Protein AF-A0A1M6SV63-F1 (afdb_monomer)

Structure (mmCIF, N/CA/C/O backbone):
data_AF-A0A1M6SV63-F1
#
_entry.id   AF-A0A1M6SV63-F1
#
loop_
_atom_site.group_PDB
_atom_site.id
_atom_site.type_symbol
_atom_site.label_atom_id
_atom_site.label_alt_id
_atom_site.label_comp_id
_atom_site.label_asym_id
_atom_site.label_entity_id
_atom_site.label_seq_id
_atom_site.pdbx_PDB_ins_code
_atom_site.Cartn_x
_atom_site.Cartn_y
_atom_site.Cartn_z
_atom_site.occupancy
_atom_site.B_iso_or_equiv
_atom_site.auth_seq_id
_atom_site.auth_comp_id
_atom_site.auth_asym_id
_atom_site.auth_atom_id
_atom_site.pdbx_PDB_model_num
ATOM 1 N N . MET A 1 1 ? -17.038 -19.013 -8.110 1.00 39.44 1 MET A N 1
ATOM 2 C CA . MET A 1 1 ? -16.071 -18.112 -8.779 1.00 39.44 1 MET A CA 1
ATOM 3 C C . MET A 1 1 ? -16.691 -16.718 -8.884 1.00 39.44 1 MET A C 1
ATOM 5 O O . MET A 1 1 ? -17.687 -16.623 -9.583 1.00 39.44 1 MET A O 1
ATOM 9 N N . PRO A 1 2 ? -16.204 -15.671 -8.185 1.00 37.09 2 PRO A N 1
ATOM 10 C CA . PRO A 1 2 ? -16.944 -14.402 -8.100 1.00 37.09 2 PRO A CA 1
ATOM 11 C C . PRO A 1 2 ? -16.385 -13.235 -8.942 1.00 37.09 2 PRO A C 1
ATOM 13 O O . PRO A 1 2 ? -16.919 -12.134 -8.873 1.00 37.09 2 PRO A O 1
ATOM 16 N N . TRP A 1 3 ? -15.341 -13.427 -9.753 1.00 41.19 3 TRP A N 1
ATOM 17 C CA . TRP A 1 3 ? -14.643 -12.309 -10.419 1.00 41.19 3 TRP A CA 1
ATOM 18 C C . TRP A 1 3 ? -15.313 -11.763 -11.696 1.00 41.19 3 TRP A C 1
ATOM 20 O O . TRP A 1 3 ? -14.824 -10.791 -12.261 1.00 41.19 3 TRP A O 1
ATOM 30 N N . ASN A 1 4 ? -16.444 -12.325 -12.135 1.00 34.56 4 ASN A N 1
ATOM 31 C CA . ASN A 1 4 ? -17.077 -11.961 -13.415 1.00 34.56 4 ASN A CA 1
ATOM 32 C C . ASN A 1 4 ? -18.075 -10.791 -13.348 1.00 34.56 4 ASN A C 1
ATOM 34 O O . ASN A 1 4 ? -18.630 -10.418 -14.378 1.00 34.56 4 ASN A O 1
ATOM 38 N N . HIS A 1 5 ? -18.323 -10.200 -12.175 1.00 37.22 5 HIS A N 1
ATOM 39 C CA . HIS A 1 5 ? -19.411 -9.221 -12.014 1.00 37.22 5 HIS A CA 1
ATOM 40 C C . HIS A 1 5 ? -18.981 -7.829 -11.541 1.00 37.22 5 HIS A C 1
ATOM 42 O O . HIS A 1 5 ? -19.841 -7.021 -11.199 1.00 37.22 5 HIS A O 1
ATOM 48 N N . CYS A 1 6 ? -17.683 -7.504 -11.532 1.00 36.72 6 CYS A N 1
ATOM 49 C CA . CYS A 1 6 ? -17.261 -6.138 -11.217 1.00 36.72 6 CYS A CA 1
ATOM 50 C C . CYS A 1 6 ? -17.218 -5.288 -12.502 1.00 36.72 6 CYS A C 1
ATOM 52 O O . CYS A 1 6 ? -16.364 -5.540 -13.356 1.00 36.72 6 CYS A O 1
ATOM 54 N N . PRO A 1 7 ? -18.115 -4.298 -12.682 1.00 31.84 7 PRO A N 1
ATOM 55 C CA . PRO A 1 7 ? -18.060 -3.408 -13.834 1.00 31.84 7 PRO A CA 1
ATOM 56 C C . PRO A 1 7 ? -16.756 -2.587 -13.813 1.00 31.84 7 PRO A C 1
ATOM 58 O O . PRO A 1 7 ? -16.298 -2.191 -12.736 1.00 31.84 7 PRO A O 1
ATOM 61 N N . PRO A 1 8 ? -16.176 -2.256 -14.983 1.00 40.84 8 PRO A N 1
ATOM 62 C CA . PRO A 1 8 ? -14.884 -1.566 -15.096 1.00 40.84 8 PRO A CA 1
ATOM 63 C C . PRO A 1 8 ? -14.843 -0.171 -14.440 1.00 40.84 8 PRO A C 1
ATOM 65 O O . PRO A 1 8 ? -13.771 0.411 -14.288 1.00 40.84 8 PRO A O 1
ATOM 68 N N . SER A 1 9 ? -15.989 0.370 -14.015 1.00 39.41 9 SER A N 1
ATOM 69 C CA . SER A 1 9 ? -16.106 1.676 -13.362 1.00 39.41 9 SER A CA 1
ATOM 70 C C . SER A 1 9 ? -15.762 1.673 -11.866 1.00 39.41 9 SER A C 1
ATOM 72 O O . SER A 1 9 ? -15.403 2.723 -11.331 1.00 39.41 9 SER A O 1
ATOM 74 N N . ARG A 1 10 ? -15.792 0.522 -11.174 1.00 40.91 10 ARG A N 1
ATOM 75 C CA . ARG A 1 10 ? -15.307 0.398 -9.784 1.00 40.91 10 ARG A CA 1
ATOM 76 C C . ARG A 1 10 ? -13.932 -0.256 -9.788 1.00 40.91 10 ARG A C 1
ATOM 78 O O . ARG A 1 10 ? -13.785 -1.444 -9.528 1.00 40.91 10 ARG A O 1
ATOM 85 N N . GLY A 1 11 ? -12.908 0.528 -10.122 1.00 47.56 11 GLY A N 1
ATOM 86 C CA . GLY A 1 11 ? -11.528 0.042 -10.127 1.00 47.56 11 GLY A CA 1
ATOM 87 C C . GLY A 1 11 ? -11.144 -0.625 -8.797 1.00 47.56 11 GLY A C 1
ATOM 88 O O . GLY A 1 11 ? -11.594 -0.200 -7.731 1.00 47.56 11 GLY A O 1
ATOM 89 N N . ILE A 1 12 ? -10.260 -1.630 -8.860 1.00 51.69 12 ILE A N 1
ATOM 90 C CA . ILE A 1 12 ? -9.774 -2.443 -7.723 1.00 51.69 12 ILE A CA 1
ATOM 91 C C . ILE A 1 12 ? -9.320 -1.608 -6.505 1.00 51.69 12 ILE A C 1
ATOM 93 O O . ILE A 1 12 ? -9.368 -2.078 -5.371 1.00 51.69 12 ILE A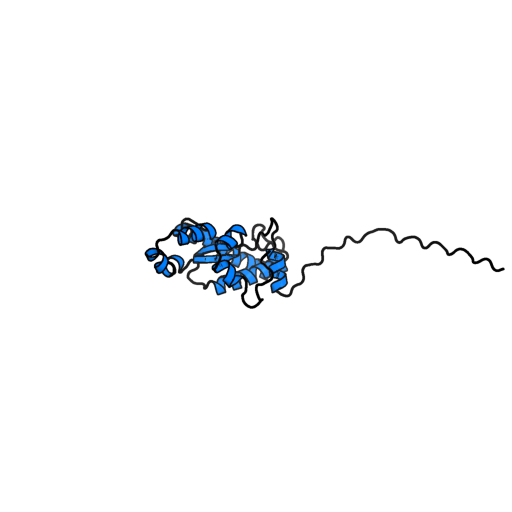 O 1
ATOM 97 N N . ARG A 1 13 ? -8.977 -0.335 -6.742 1.00 51.16 13 ARG A N 1
ATOM 98 C CA . ARG A 1 13 ? -8.682 0.711 -5.752 1.00 51.16 13 ARG A CA 1
ATOM 99 C C . ARG A 1 13 ? -9.723 0.804 -4.630 1.00 51.16 13 ARG A C 1
ATOM 101 O O . ARG A 1 13 ? -9.348 0.940 -3.474 1.00 51.16 13 ARG A O 1
ATOM 108 N N . SER A 1 14 ? -11.017 0.722 -4.951 1.00 50.28 14 SER A N 1
ATOM 109 C CA . SER A 1 14 ? -12.076 0.775 -3.930 1.00 50.28 14 SER A CA 1
ATOM 110 C C . SER A 1 14 ? -12.301 -0.578 -3.259 1.00 50.28 14 SER A C 1
ATOM 112 O O . SER A 1 14 ? -12.713 -0.614 -2.107 1.00 50.28 14 SER A O 1
ATOM 114 N N . HIS A 1 15 ? -12.045 -1.680 -3.964 1.00 56.34 15 HIS A N 1
ATOM 115 C CA . HIS A 1 15 ? -12.340 -3.025 -3.478 1.00 56.34 15 HIS A CA 1
ATOM 116 C C . HIS A 1 15 ? -11.307 -3.503 -2.447 1.00 56.34 15 HIS A C 1
ATOM 118 O O . HIS A 1 15 ? -11.687 -3.995 -1.391 1.00 56.34 15 HIS A O 1
ATOM 124 N N . LEU A 1 16 ? -10.009 -3.276 -2.690 1.00 56.06 16 LEU A N 1
ATOM 125 C CA . LEU A 1 16 ? -8.946 -3.659 -1.744 1.00 56.06 16 LEU A CA 1
ATOM 126 C C . LEU A 1 16 ? -8.998 -2.848 -0.441 1.00 56.06 16 LEU A C 1
ATOM 128 O O . LEU A 1 16 ? -8.716 -3.377 0.627 1.00 56.06 16 LEU A O 1
ATOM 132 N N . ALA A 1 17 ? -9.422 -1.583 -0.515 1.00 59.72 17 ALA A N 1
ATOM 133 C CA . ALA A 1 17 ? -9.641 -0.748 0.665 1.00 59.72 17 ALA A CA 1
ATOM 134 C C . ALA A 1 17 ? -10.891 -1.146 1.474 1.00 59.72 17 ALA A C 1
ATOM 136 O O . ALA A 1 17 ? -10.997 -0.788 2.644 1.00 59.72 17 ALA A O 1
ATOM 137 N N . GLN A 1 18 ? -11.833 -1.873 0.862 1.00 63.50 18 GLN A N 1
ATOM 138 C CA . GLN A 1 18 ? -13.063 -2.353 1.505 1.00 63.50 18 GLN A CA 1
ATOM 139 C C . GLN A 1 18 ? -12.936 -3.786 2.042 1.00 63.50 18 GLN A C 1
ATOM 141 O O . GLN A 1 18 ? -13.685 -4.157 2.941 1.00 63.50 18 GLN A O 1
ATOM 146 N N . HIS A 1 19 ? -11.982 -4.570 1.530 1.00 69.38 19 HIS A N 1
ATOM 147 C CA . HIS A 1 19 ? -11.757 -5.970 1.897 1.00 69.38 19 HIS A CA 1
ATOM 148 C C . HIS A 1 19 ? -10.282 -6.219 2.224 1.00 69.38 19 HIS A C 1
ATOM 150 O O . HIS A 1 19 ? -9.534 -6.816 1.444 1.00 69.38 19 HIS A O 1
ATOM 156 N N . LEU A 1 20 ? -9.858 -5.732 3.393 1.00 69.69 20 LEU A N 1
ATOM 157 C CA . LEU A 1 20 ? -8.479 -5.863 3.871 1.00 69.69 20 LEU A CA 1
ATOM 158 C C . LEU A 1 20 ? -8.034 -7.331 4.002 1.00 69.69 20 LEU A C 1
ATOM 160 O O . LEU A 1 20 ? -6.881 -7.656 3.732 1.00 69.69 20 LEU A O 1
ATOM 164 N N . ASP A 1 21 ? -8.959 -8.226 4.348 1.00 63.44 21 ASP A N 1
ATOM 165 C CA . ASP A 1 21 ? -8.744 -9.672 4.436 1.00 63.44 21 ASP A CA 1
ATOM 166 C C . ASP A 1 21 ? -8.408 -10.293 3.069 1.00 63.44 21 ASP A C 1
ATOM 168 O O . ASP A 1 21 ? -7.531 -11.153 2.958 1.00 63.44 21 ASP A O 1
ATOM 172 N N . VAL A 1 22 ? -9.081 -9.838 2.008 1.00 70.75 22 VAL A N 1
ATOM 173 C CA . VAL A 1 22 ? -8.822 -10.272 0.632 1.00 70.75 22 VAL A CA 1
ATOM 174 C C . VAL A 1 22 ? -7.473 -9.736 0.175 1.00 70.75 22 VAL A C 1
ATOM 176 O O . VAL A 1 22 ? -6.676 -10.492 -0.383 1.00 70.75 22 VAL A O 1
ATOM 179 N N . ALA A 1 23 ? -7.193 -8.463 0.462 1.00 69.81 23 ALA A N 1
ATOM 180 C CA . ALA A 1 23 ? -5.943 -7.822 0.085 1.00 69.81 23 ALA A CA 1
ATOM 181 C C . ALA A 1 23 ? -4.724 -8.516 0.721 1.00 69.81 23 ALA A C 1
ATOM 183 O O . ALA A 1 23 ? -3.740 -8.775 0.018 1.00 69.81 23 ALA A O 1
ATOM 184 N N . ALA A 1 24 ? -4.831 -8.887 2.004 1.00 69.44 24 ALA A N 1
ATOM 185 C CA . ALA A 1 24 ? -3.820 -9.635 2.751 1.00 69.44 24 ALA A CA 1
ATOM 186 C C . ALA A 1 24 ? -3.625 -11.055 2.208 1.00 69.44 24 ALA A C 1
ATOM 188 O O . ALA A 1 24 ? -2.507 -11.457 1.887 1.00 69.44 24 ALA A O 1
ATOM 189 N N . ARG A 1 25 ? -4.718 -11.806 2.012 1.00 75.88 25 ARG A N 1
ATOM 190 C CA . ARG A 1 25 ? -4.670 -13.183 1.487 1.00 75.88 25 ARG A CA 1
ATOM 191 C C . ARG A 1 25 ? -4.014 -13.258 0.110 1.00 75.88 25 ARG A C 1
ATOM 193 O O . ARG A 1 25 ? -3.315 -14.218 -0.196 1.00 75.88 25 ARG A O 1
ATOM 200 N N . GLN A 1 26 ? -4.237 -12.237 -0.713 1.00 80.69 26 GLN A N 1
ATOM 201 C CA . GLN A 1 26 ? -3.645 -12.120 -2.045 1.00 80.69 26 GLN A CA 1
ATOM 202 C C . GLN A 1 26 ? -2.231 -11.521 -2.028 1.00 80.69 26 GLN A C 1
ATOM 204 O O . GLN A 1 26 ? -1.629 -11.397 -3.093 1.00 80.69 26 GLN A O 1
ATOM 209 N N . ARG A 1 27 ? -1.702 -11.142 -0.852 1.00 79.25 27 ARG A N 1
ATOM 210 C CA . ARG A 1 27 ? -0.421 -10.432 -0.673 1.00 79.25 27 ARG A CA 1
ATOM 211 C C . ARG A 1 27 ? -0.296 -9.200 -1.567 1.00 79.25 27 ARG A C 1
ATOM 213 O O . ARG A 1 27 ? 0.778 -8.890 -2.075 1.00 79.25 27 ARG A O 1
ATOM 220 N N . SER A 1 28 ? -1.425 -8.536 -1.793 1.00 84.44 28 SER A N 1
ATOM 221 C CA . SER A 1 28 ? -1.552 -7.518 -2.836 1.00 84.44 28 SER A CA 1
ATOM 222 C C . SER A 1 28 ? -1.235 -6.108 -2.364 1.00 84.44 28 SER A C 1
ATOM 224 O O . SER A 1 28 ? -1.015 -5.220 -3.186 1.00 84.44 28 SER A O 1
ATOM 226 N N . THR A 1 29 ? -1.205 -5.897 -1.047 1.00 91.25 29 THR A N 1
ATOM 227 C CA . THR A 1 29 ? -0.943 -4.597 -0.429 1.00 91.25 29 THR A CA 1
ATOM 228 C C . THR A 1 29 ? -0.258 -4.749 0.922 1.00 91.25 29 THR A C 1
ATOM 230 O O . THR A 1 29 ? -0.530 -5.715 1.633 1.00 91.25 29 THR A O 1
ATOM 233 N N . VAL A 1 30 ? 0.503 -3.733 1.314 1.00 93.50 30 VAL A N 1
ATOM 234 C CA . VAL A 1 30 ? 1.000 -3.520 2.683 1.00 93.50 30 VAL A CA 1
ATOM 235 C C . VAL A 1 30 ? 0.458 -2.209 3.253 1.00 93.50 30 VAL A C 1
ATOM 237 O O . VAL A 1 30 ? 0.032 -1.327 2.500 1.00 93.50 30 VAL A O 1
ATOM 240 N N . LEU A 1 31 ? 0.457 -2.075 4.579 1.00 94.88 31 LEU A N 1
ATOM 241 C CA . LEU A 1 31 ? 0.155 -0.815 5.256 1.00 94.88 31 LEU A CA 1
ATOM 242 C C . LEU A 1 31 ? 1.402 0.070 5.304 1.00 94.88 31 LEU A C 1
ATOM 244 O O . LEU A 1 31 ? 2.473 -0.381 5.696 1.00 94.88 31 LEU A O 1
ATOM 248 N N . ALA A 1 32 ? 1.241 1.346 4.971 1.00 95.38 32 ALA A N 1
ATOM 249 C CA . ALA A 1 32 ? 2.291 2.353 5.063 1.00 95.38 32 ALA A CA 1
ATOM 250 C C . ALA A 1 32 ? 1.771 3.641 5.709 1.00 95.38 32 ALA A C 1
ATOM 252 O O . ALA A 1 32 ? 0.596 3.996 5.564 1.00 95.38 32 ALA A O 1
ATOM 253 N N . TRP A 1 33 ? 2.652 4.358 6.409 1.00 96.25 33 TRP A N 1
ATOM 254 C CA . TRP A 1 33 ? 2.335 5.669 6.975 1.00 96.25 33 TRP A CA 1
ATOM 255 C C . TRP A 1 33 ? 2.629 6.779 5.961 1.00 96.25 33 TRP A C 1
ATOM 257 O O . TRP A 1 33 ? 3.785 7.091 5.675 1.00 96.25 33 TRP A O 1
ATOM 267 N N . LEU A 1 34 ? 1.564 7.356 5.408 1.00 95.75 34 LEU A N 1
ATOM 268 C CA . LEU A 1 34 ? 1.583 8.364 4.345 1.00 95.75 34 LEU A CA 1
ATOM 269 C C . LEU A 1 34 ? 0.449 9.389 4.573 1.00 95.75 34 LEU A C 1
ATOM 271 O O . LEU A 1 34 ? -0.534 9.404 3.821 1.00 95.75 34 LEU A O 1
ATOM 275 N N . PRO A 1 35 ? 0.523 10.223 5.628 1.00 94.56 35 PRO A N 1
ATOM 276 C CA . PRO A 1 35 ? -0.526 11.195 5.938 1.00 94.56 35 PRO A CA 1
ATOM 277 C C . PRO A 1 35 ? -0.656 12.306 4.889 1.00 94.56 35 PRO A C 1
ATOM 279 O O . PRO A 1 35 ? -1.745 12.846 4.715 1.00 94.56 35 PRO A O 1
ATOM 282 N N . GLU A 1 36 ? 0.409 12.606 4.149 1.00 94.75 36 GLU A N 1
ATOM 283 C CA . GLU A 1 36 ? 0.459 13.677 3.149 1.00 94.75 36 GLU A CA 1
ATOM 284 C C . GLU A 1 36 ? -0.217 13.290 1.825 1.00 94.75 36 GLU A C 1
ATOM 286 O O . GLU A 1 36 ? -0.481 14.145 0.980 1.00 94.75 36 GLU A O 1
ATOM 291 N N . MET A 1 37 ? -0.506 12.001 1.621 1.00 93.44 37 MET A N 1
ATOM 292 C CA . MET A 1 37 ? -1.094 11.491 0.385 1.00 93.44 37 MET A CA 1
ATOM 293 C C . MET A 1 37 ? -2.479 10.908 0.631 1.00 93.44 37 MET A C 1
ATOM 295 O O . MET A 1 37 ? -2.729 10.227 1.624 1.00 93.44 37 MET A O 1
ATOM 299 N N . SER A 1 38 ? -3.396 11.108 -0.315 1.00 91.88 38 SER A N 1
ATOM 300 C CA . SER A 1 38 ? -4.666 10.381 -0.317 1.00 91.88 38 SER A CA 1
ATOM 301 C C . SER A 1 38 ? -4.462 8.932 -0.773 1.00 91.88 38 SER A C 1
ATOM 303 O O . SER A 1 38 ? -3.551 8.626 -1.546 1.00 91.88 38 SER A O 1
ATOM 305 N N . GLN A 1 39 ? -5.358 8.030 -0.366 1.00 91.44 39 GLN A N 1
ATOM 306 C CA . GLN A 1 39 ? -5.343 6.638 -0.835 1.00 91.44 39 GLN A CA 1
ATOM 307 C C . GLN A 1 39 ? -5.429 6.539 -2.371 1.00 91.44 39 GLN A C 1
ATOM 309 O O . GLN A 1 39 ? -4.796 5.681 -2.986 1.00 91.44 39 GLN A O 1
ATOM 314 N N . ALA A 1 40 ? -6.181 7.443 -3.008 1.00 90.31 40 ALA A N 1
ATOM 315 C CA . ALA A 1 40 ? -6.291 7.503 -4.462 1.00 90.31 40 ALA A CA 1
ATOM 316 C C . ALA A 1 40 ? -4.961 7.888 -5.130 1.00 90.31 40 ALA A C 1
ATOM 318 O O . ALA A 1 40 ? -4.595 7.278 -6.135 1.00 90.31 40 ALA A O 1
ATOM 319 N N . ALA A 1 41 ? -4.231 8.854 -4.559 1.00 92.44 41 ALA A N 1
ATOM 320 C CA . ALA A 1 41 ? -2.919 9.262 -5.052 1.00 92.44 41 ALA A CA 1
ATOM 321 C C . ALA A 1 41 ? -1.897 8.124 -4.930 1.00 92.44 41 ALA A C 1
ATOM 323 O O . ALA A 1 41 ? -1.200 7.834 -5.901 1.00 92.44 41 ALA A O 1
ATOM 324 N N . VAL A 1 42 ? -1.875 7.419 -3.789 1.00 93.56 42 VAL A N 1
ATOM 325 C CA . VAL A 1 42 ? -1.017 6.238 -3.586 1.00 93.56 42 VAL A CA 1
ATOM 326 C C . VAL A 1 42 ? -1.296 5.177 -4.648 1.00 93.56 42 VAL A C 1
ATOM 328 O O . VAL A 1 42 ? -0.370 4.708 -5.308 1.00 93.56 42 VAL A O 1
ATOM 331 N N . PHE A 1 43 ? -2.565 4.833 -4.891 1.00 90.88 43 PHE A N 1
ATOM 332 C CA . PHE A 1 43 ? -2.905 3.840 -5.912 1.00 90.88 43 PHE A CA 1
ATOM 333 C C . PHE A 1 43 ? -2.558 4.277 -7.337 1.00 90.88 43 PHE A C 1
ATOM 335 O O . PHE A 1 43 ? -2.151 3.444 -8.141 1.00 90.88 43 PHE A O 1
ATOM 342 N N . MET A 1 44 ? -2.731 5.556 -7.677 1.00 90.38 44 MET A N 1
ATOM 343 C CA . MET A 1 44 ? -2.362 6.053 -9.005 1.00 90.38 44 MET A CA 1
ATOM 344 C C . MET A 1 44 ? -0.852 6.023 -9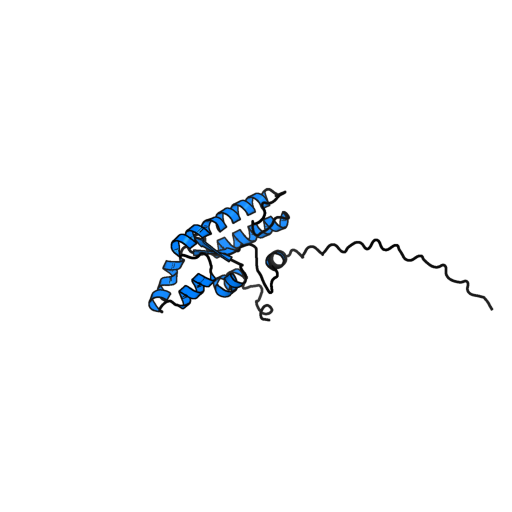.217 1.00 90.38 44 MET A C 1
ATOM 346 O O . MET A 1 44 ? -0.402 5.529 -10.247 1.00 90.38 44 MET A O 1
ATOM 350 N N . LEU A 1 45 ? -0.082 6.498 -8.238 1.00 93.69 45 LEU A N 1
ATOM 351 C CA . LEU A 1 45 ? 1.374 6.530 -8.318 1.00 93.69 45 LEU A CA 1
ATOM 352 C C . LEU A 1 45 ? 1.957 5.117 -8.406 1.00 93.69 45 LEU A C 1
ATOM 354 O O . LEU A 1 45 ? 2.727 4.832 -9.319 1.00 93.69 45 LEU A O 1
ATOM 358 N N . THR A 1 46 ? 1.534 4.219 -7.514 1.00 93.81 46 THR A N 1
ATOM 359 C CA . THR A 1 46 ? 1.996 2.821 -7.513 1.00 93.81 46 THR A CA 1
ATOM 360 C C . THR A 1 46 ? 1.639 2.101 -8.806 1.00 93.81 46 THR A C 1
ATOM 362 O O . THR A 1 46 ? 2.495 1.457 -9.401 1.00 93.81 46 THR A O 1
ATOM 365 N N . ARG A 1 47 ? 0.409 2.268 -9.312 1.00 91.31 47 ARG A N 1
ATOM 366 C CA . ARG A 1 47 ? -0.002 1.694 -10.601 1.00 91.31 47 ARG A CA 1
ATOM 367 C C . ARG A 1 47 ? 0.876 2.184 -11.753 1.00 91.31 47 ARG A C 1
ATOM 369 O O . ARG A 1 47 ? 1.311 1.371 -12.564 1.00 91.31 47 ARG A O 1
ATOM 376 N N . SER A 1 48 ? 1.107 3.493 -11.846 1.00 91.88 48 SER A N 1
ATOM 377 C CA . SER A 1 48 ? 1.939 4.074 -12.905 1.00 91.88 48 SER A CA 1
ATOM 378 C C . SER A 1 48 ? 3.388 3.598 -12.811 1.00 91.88 48 SER A C 1
ATOM 380 O O . SER A 1 48 ? 3.987 3.276 -13.832 1.00 91.88 48 SER A O 1
ATOM 382 N N . ALA A 1 49 ? 3.929 3.490 -11.597 1.00 93.62 49 ALA A N 1
ATOM 383 C CA . ALA A 1 49 ? 5.281 2.998 -11.376 1.00 93.62 49 ALA A CA 1
ATOM 384 C C . ALA A 1 49 ? 5.419 1.504 -11.725 1.00 93.62 49 ALA A C 1
ATOM 386 O O . ALA A 1 49 ? 6.333 1.139 -12.457 1.00 93.62 49 ALA A O 1
ATOM 387 N N . HIS A 1 50 ? 4.480 0.647 -11.307 1.00 93.31 50 HIS A N 1
ATOM 388 C CA . HIS A 1 50 ? 4.490 -0.767 -11.699 1.00 93.31 50 HIS A CA 1
ATOM 389 C C . HIS A 1 50 ? 4.385 -0.948 -13.219 1.00 93.31 50 HIS A C 1
ATOM 391 O O . HIS A 1 50 ? 5.044 -1.820 -13.774 1.00 93.31 50 HIS A O 1
ATOM 397 N N . LEU A 1 51 ? 3.593 -0.117 -13.910 1.00 90.75 51 LEU A N 1
ATOM 398 C CA . LEU A 1 51 ? 3.529 -0.140 -15.376 1.00 90.75 51 LEU A CA 1
ATOM 399 C C . LEU A 1 51 ? 4.864 0.251 -16.011 1.00 90.75 51 LEU A C 1
ATOM 401 O O . LEU A 1 51 ? 5.320 -0.439 -16.914 1.00 90.75 51 LEU A O 1
ATOM 405 N N . ALA A 1 52 ? 5.502 1.316 -15.523 1.00 90.81 52 ALA A N 1
ATOM 406 C CA . ALA A 1 52 ? 6.805 1.746 -16.022 1.00 90.81 52 ALA A CA 1
ATOM 407 C C . ALA A 1 52 ? 7.899 0.686 -15.800 1.00 90.81 52 ALA A C 1
ATOM 409 O O . ALA A 1 52 ? 8.769 0.526 -16.654 1.00 90.81 52 ALA A O 1
ATOM 410 N N . LEU A 1 53 ? 7.836 -0.064 -14.694 1.00 90.75 53 LEU A N 1
ATOM 411 C CA . LEU A 1 53 ? 8.719 -1.208 -14.457 1.00 90.75 53 LEU A CA 1
ATOM 412 C C . LEU A 1 53 ? 8.451 -2.338 -15.454 1.00 90.75 53 LEU A C 1
ATOM 414 O O . LEU A 1 53 ? 9.382 -2.780 -16.118 1.00 90.75 53 LEU A O 1
ATOM 418 N N . LEU A 1 54 ? 7.190 -2.740 -15.639 1.00 88.31 54 LEU A N 1
ATOM 419 C CA . LEU A 1 54 ? 6.834 -3.785 -16.607 1.00 88.31 54 LEU A CA 1
ATOM 420 C C . LEU A 1 54 ? 7.207 -3.420 -18.049 1.00 88.31 54 LEU A C 1
ATOM 422 O O . LEU A 1 54 ? 7.581 -4.299 -18.821 1.00 88.31 54 LEU A O 1
ATOM 426 N N . ASP A 1 55 ? 7.093 -2.145 -18.417 1.00 86.81 55 ASP A N 1
ATOM 427 C CA . ASP A 1 55 ? 7.484 -1.640 -19.736 1.00 86.81 55 ASP A CA 1
ATOM 428 C C . ASP A 1 55 ? 9.004 -1.659 -19.941 1.00 86.81 55 ASP A C 1
ATOM 430 O O . ASP A 1 55 ? 9.473 -1.800 -21.068 1.00 86.81 55 ASP A O 1
ATOM 434 N N . GLY A 1 56 ? 9.768 -1.522 -18.855 1.00 83.94 56 GLY A N 1
ATOM 435 C CA . GLY A 1 56 ? 11.224 -1.639 -18.830 1.00 83.94 56 GLY A CA 1
ATOM 436 C C . GLY A 1 56 ? 11.736 -3.061 -18.590 1.00 83.94 56 GLY A C 1
ATOM 437 O O . GLY A 1 56 ? 12.907 -3.202 -18.256 1.00 83.94 56 GLY A O 1
ATOM 438 N N . ASP A 1 57 ? 10.874 -4.079 -18.706 1.00 83.12 57 ASP A N 1
ATOM 439 C CA . ASP A 1 57 ? 11.179 -5.489 -18.405 1.00 83.12 57 ASP A CA 1
ATOM 440 C C . ASP A 1 57 ? 11.762 -5.701 -16.992 1.00 83.12 57 ASP A C 1
ATOM 442 O O . ASP A 1 57 ? 12.609 -6.558 -16.743 1.00 83.12 57 ASP A O 1
ATOM 446 N N . ALA A 1 58 ? 11.315 -4.870 -16.049 1.00 84.69 58 ALA A N 1
ATOM 447 C CA . ALA A 1 58 ? 11.696 -4.916 -14.649 1.00 84.69 58 ALA A CA 1
ATOM 448 C C . ALA A 1 58 ? 10.581 -5.518 -13.789 1.00 84.69 58 ALA A C 1
ATOM 450 O O . ALA A 1 58 ? 9.386 -5.411 -14.081 1.00 84.69 58 ALA A O 1
ATOM 451 N N . ASP A 1 59 ? 10.995 -6.121 -12.681 1.00 84.06 59 ASP A N 1
ATOM 452 C CA . ASP A 1 59 ? 10.099 -6.715 -11.702 1.00 84.06 59 ASP A CA 1
ATOM 453 C C . ASP A 1 59 ? 9.290 -5.629 -10.954 1.00 84.06 59 ASP A C 1
ATOM 455 O O . ASP A 1 59 ? 9.883 -4.775 -10.284 1.00 84.06 59 ASP A O 1
ATOM 459 N N . PRO A 1 60 ? 7.941 -5.638 -11.024 1.00 84.81 60 PRO A N 1
ATOM 460 C CA . PRO A 1 60 ? 7.104 -4.662 -10.331 1.00 84.81 60 PRO A CA 1
ATOM 461 C C . PRO A 1 60 ? 7.118 -4.826 -8.805 1.00 84.81 60 PRO A C 1
ATOM 463 O O . PRO A 1 60 ? 6.648 -3.928 -8.114 1.00 84.81 60 PRO A O 1
ATOM 466 N N . THR A 1 61 ? 7.628 -5.941 -8.274 1.00 84.88 61 THR A N 1
ATOM 467 C CA . THR A 1 61 ? 7.652 -6.224 -6.829 1.00 84.88 61 THR A CA 1
ATOM 468 C C . THR A 1 61 ? 8.861 -5.636 -6.106 1.00 84.88 61 THR A C 1
ATOM 470 O O . THR A 1 61 ? 8.891 -5.597 -4.877 1.00 84.88 61 THR A O 1
ATOM 473 N N . LEU A 1 62 ? 9.840 -5.140 -6.872 1.00 83.75 62 LEU A N 1
ATOM 474 C CA . LEU A 1 62 ? 11.145 -4.669 -6.404 1.00 83.75 62 LEU A CA 1
ATOM 475 C C . LEU A 1 62 ? 12.018 -5.739 -5.723 1.00 83.75 62 LEU A C 1
ATOM 477 O O . LEU A 1 62 ? 13.049 -5.372 -5.156 1.00 83.75 62 LEU A O 1
ATOM 481 N N . GLU A 1 63 ? 11.660 -7.029 -5.775 1.00 81.88 63 GLU A N 1
ATOM 482 C CA . GLU A 1 63 ? 12.513 -8.110 -5.252 1.00 81.88 63 GLU A CA 1
ATOM 483 C C . GLU A 1 63 ? 13.840 -8.173 -6.018 1.00 81.88 63 GLU A C 1
ATOM 485 O O . GLU A 1 63 ? 14.889 -8.472 -5.442 1.00 81.88 63 GLU A O 1
ATOM 490 N N . VAL A 1 64 ? 13.804 -7.830 -7.308 1.00 78.25 64 VAL A N 1
ATOM 491 C CA . VAL A 1 64 ? 14.979 -7.773 -8.175 1.00 78.25 64 VAL A CA 1
ATOM 492 C C . VAL A 1 64 ? 15.234 -6.332 -8.635 1.00 78.25 64 VAL A C 1
ATOM 494 O O . VAL A 1 64 ? 14.372 -5.727 -9.279 1.00 78.25 64 VAL A O 1
ATOM 497 N N . PRO A 1 65 ? 16.420 -5.753 -8.354 1.00 74.06 65 PRO A N 1
ATOM 498 C CA . PRO A 1 65 ? 16.819 -4.480 -8.942 1.00 74.06 65 PRO A CA 1
ATOM 499 C C . PRO A 1 65 ? 16.856 -4.580 -10.473 1.00 74.06 65 PRO A C 1
ATOM 501 O O . PRO A 1 65 ? 17.339 -5.580 -11.011 1.00 74.06 65 PRO A O 1
ATOM 504 N N . PRO A 1 66 ? 16.396 -3.559 -11.209 1.00 74.19 66 PRO A N 1
ATOM 505 C CA . PRO A 1 66 ? 16.382 -3.626 -12.661 1.00 74.19 66 PRO A CA 1
ATOM 506 C C . PRO A 1 66 ? 17.808 -3.665 -13.233 1.00 74.19 66 PRO A C 1
ATOM 508 O O . PRO A 1 66 ? 18.597 -2.746 -13.020 1.00 74.19 66 PRO A O 1
ATOM 511 N N . ALA A 1 67 ? 18.130 -4.713 -13.997 1.00 70.62 67 ALA A N 1
ATOM 512 C CA . ALA A 1 67 ? 19.460 -4.908 -14.587 1.00 70.62 67 ALA A CA 1
ATOM 513 C C . ALA A 1 67 ? 19.752 -3.954 -15.764 1.00 70.62 67 ALA A C 1
ATOM 515 O O . ALA A 1 67 ? 20.896 -3.560 -15.986 1.00 70.62 67 ALA A O 1
ATOM 516 N N . ARG A 1 68 ? 18.716 -3.577 -16.524 1.00 66.31 68 ARG A N 1
ATOM 517 C CA . ARG A 1 68 ? 18.751 -2.571 -17.596 1.00 66.31 68 ARG A CA 1
ATOM 518 C C . ARG A 1 68 ? 17.477 -1.739 -17.519 1.00 66.31 68 ARG A C 1
ATOM 520 O O . ARG A 1 68 ? 16.465 -2.112 -18.095 1.00 66.31 68 ARG A O 1
ATOM 527 N N . ALA A 1 69 ? 17.515 -0.635 -16.782 1.00 70.50 69 ALA A N 1
ATOM 528 C CA . ALA A 1 69 ? 16.361 0.246 -16.643 1.00 70.50 69 ALA A CA 1
ATOM 529 C C . ALA A 1 69 ? 16.480 1.475 -17.543 1.00 70.50 69 ALA A C 1
ATOM 531 O O . ALA A 1 69 ? 17.520 2.126 -17.600 1.00 70.50 69 ALA A O 1
ATOM 532 N N . THR A 1 70 ? 15.371 1.821 -18.191 1.00 85.19 70 THR A N 1
ATOM 533 C CA . THR A 1 70 ? 15.148 3.176 -18.702 1.00 85.19 70 THR A CA 1
ATOM 534 C C . THR A 1 70 ? 15.108 4.167 -17.534 1.00 85.19 70 THR A C 1
ATOM 536 O O . THR A 1 70 ? 14.799 3.782 -16.402 1.00 85.19 70 THR A O 1
ATOM 539 N N . ASP A 1 71 ? 15.330 5.457 -17.791 1.00 88.19 71 ASP A N 1
ATOM 540 C CA . ASP A 1 71 ? 15.208 6.496 -16.753 1.00 88.19 71 ASP A CA 1
ATOM 541 C C . ASP A 1 71 ? 13.841 6.453 -16.049 1.00 88.19 71 ASP A C 1
ATOM 543 O O . ASP A 1 71 ? 13.743 6.631 -14.833 1.00 88.19 71 ASP A O 1
ATOM 547 N N . ALA A 1 72 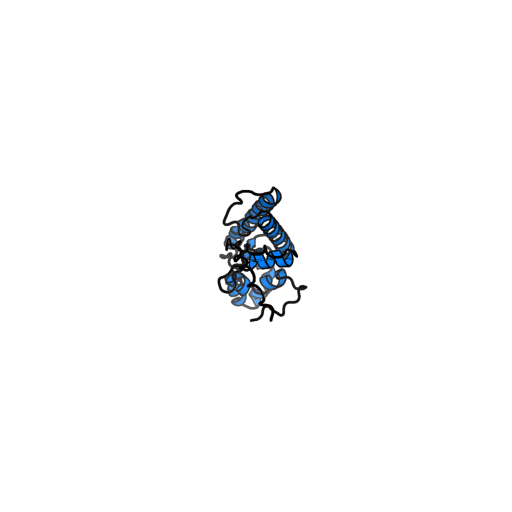? 12.783 6.128 -16.801 1.00 88.75 72 ALA A N 1
ATOM 548 C CA . ALA A 1 72 ? 11.437 5.943 -16.272 1.00 88.75 72 ALA A CA 1
ATOM 549 C C . ALA A 1 72 ? 11.344 4.753 -15.301 1.00 88.75 72 ALA A C 1
ATOM 551 O O . ALA A 1 72 ? 10.739 4.885 -14.237 1.00 88.75 72 ALA A O 1
ATOM 552 N N . ALA A 1 73 ? 11.964 3.614 -15.624 1.00 89.31 73 ALA A N 1
ATOM 553 C CA . ALA A 1 73 ? 11.998 2.449 -14.743 1.00 89.31 73 ALA A CA 1
ATOM 554 C C . ALA A 1 73 ? 12.838 2.714 -13.479 1.00 89.31 73 ALA A C 1
ATOM 556 O O . ALA A 1 73 ? 12.423 2.330 -12.387 1.00 89.31 73 ALA A O 1
ATOM 557 N N . VAL A 1 74 ? 13.960 3.441 -13.582 1.00 89.50 74 VAL A N 1
ATOM 558 C CA . VAL A 1 74 ? 14.746 3.861 -12.404 1.00 89.50 74 VAL A CA 1
ATOM 559 C C . VAL A 1 74 ? 13.926 4.782 -11.498 1.00 89.50 74 VAL A C 1
ATOM 561 O O . VAL A 1 74 ? 13.897 4.591 -10.279 1.00 89.50 74 VAL A O 1
ATOM 564 N N . ALA A 1 75 ? 13.241 5.774 -12.071 1.00 91.56 75 ALA A N 1
ATOM 565 C CA . ALA A 1 75 ? 12.387 6.687 -11.315 1.00 91.56 75 ALA A CA 1
ATOM 566 C C . ALA A 1 75 ? 11.222 5.947 -10.639 1.00 91.56 75 ALA A C 1
ATOM 568 O O . ALA A 1 75 ? 10.943 6.183 -9.462 1.00 91.56 75 ALA A O 1
ATOM 569 N N . ALA A 1 76 ? 10.584 5.016 -11.354 1.00 93.38 76 ALA A N 1
ATOM 570 C CA . ALA A 1 76 ? 9.517 4.173 -10.828 1.00 93.38 76 ALA A CA 1
ATOM 571 C C . ALA A 1 76 ? 9.994 3.285 -9.674 1.00 93.38 76 ALA A C 1
ATOM 573 O O . ALA A 1 76 ? 9.342 3.249 -8.631 1.00 93.38 76 ALA A O 1
ATOM 574 N N . TRP A 1 77 ? 11.151 2.633 -9.832 1.00 92.19 77 TRP A N 1
ATOM 575 C CA . TRP A 1 77 ? 11.768 1.819 -8.787 1.00 92.19 77 TRP A CA 1
ATOM 576 C C . TRP A 1 77 ? 12.004 2.653 -7.525 1.00 92.19 77 TRP A C 1
ATOM 578 O O . TRP A 1 77 ? 11.503 2.311 -6.460 1.00 92.19 77 TRP A O 1
ATOM 588 N N . ARG A 1 78 ? 12.653 3.820 -7.655 1.00 92.50 78 ARG A N 1
ATOM 589 C CA . ARG A 1 78 ? 12.914 4.729 -6.524 1.00 92.50 78 ARG A CA 1
ATOM 590 C C . ARG A 1 78 ? 11.632 5.198 -5.840 1.00 92.50 78 ARG A C 1
ATOM 592 O O . ARG A 1 78 ? 11.575 5.231 -4.612 1.00 92.50 78 ARG A O 1
ATOM 599 N N . ALA A 1 79 ? 10.610 5.559 -6.617 1.00 93.81 79 ALA A N 1
ATOM 600 C CA . ALA A 1 79 ? 9.326 5.996 -6.081 1.00 93.81 79 ALA A CA 1
ATOM 601 C C . ALA A 1 79 ? 8.641 4.879 -5.279 1.00 93.81 79 ALA A C 1
ATOM 603 O O . ALA A 1 79 ? 8.182 5.120 -4.163 1.00 93.81 79 ALA A O 1
ATOM 604 N N . LEU A 1 80 ? 8.608 3.653 -5.808 1.00 94.62 80 LEU A N 1
ATOM 605 C CA . LEU A 1 80 ? 8.019 2.508 -5.114 1.00 94.62 80 LEU A CA 1
ATOM 606 C C . LEU A 1 80 ? 8.826 2.113 -3.876 1.00 94.62 80 LEU A C 1
ATOM 608 O O . LEU A 1 80 ? 8.223 1.898 -2.828 1.00 94.62 80 LEU A O 1
ATOM 612 N N . SER A 1 81 ? 10.161 2.102 -3.947 1.00 93.50 81 SER A N 1
ATOM 613 C CA . SER A 1 81 ? 11.017 1.853 -2.781 1.00 93.50 81 SER A CA 1
ATOM 614 C C . SER A 1 81 ? 10.758 2.868 -1.669 1.00 93.50 81 SER A C 1
ATOM 616 O O . SER A 1 81 ? 10.645 2.491 -0.506 1.00 93.50 81 SER A O 1
ATOM 618 N N . ALA A 1 82 ? 10.609 4.152 -2.010 1.00 94.00 82 ALA A N 1
ATOM 619 C CA . ALA A 1 82 ? 10.304 5.193 -1.034 1.00 94.00 82 ALA A CA 1
ATOM 620 C C . ALA A 1 82 ? 8.915 5.015 -0.395 1.00 94.00 82 ALA A C 1
ATOM 622 O O . ALA A 1 82 ? 8.763 5.255 0.801 1.00 94.00 82 ALA A O 1
ATOM 623 N N . LEU A 1 83 ? 7.908 4.587 -1.167 1.00 94.44 83 LEU A N 1
ATOM 624 C CA . LEU A 1 83 ? 6.563 4.314 -0.650 1.00 94.44 83 LEU A CA 1
ATOM 625 C C . LEU A 1 83 ? 6.533 3.071 0.244 1.00 94.44 83 LEU A C 1
ATOM 627 O O . LEU A 1 83 ? 5.980 3.127 1.339 1.00 94.44 83 LEU A O 1
ATOM 631 N N . LEU A 1 84 ? 7.136 1.967 -0.199 1.00 93.12 84 LEU A N 1
ATOM 632 C CA . LEU A 1 84 ? 7.193 0.719 0.565 1.00 93.12 84 LEU A CA 1
ATOM 633 C C . LEU A 1 84 ? 8.074 0.862 1.812 1.00 93.12 84 LEU A C 1
ATOM 635 O O . LEU A 1 84 ? 7.742 0.323 2.859 1.00 93.12 84 LEU A O 1
ATOM 639 N N . GLY A 1 85 ? 9.118 1.695 1.774 1.00 93.75 85 GLY A N 1
ATOM 640 C CA . GLY A 1 85 ? 9.929 2.020 2.953 1.00 93.75 85 GLY A CA 1
ATOM 641 C C . GLY A 1 85 ? 9.154 2.707 4.089 1.00 93.75 85 GLY A C 1
ATOM 642 O O . GLY A 1 85 ? 9.627 2.751 5.224 1.00 93.75 85 GLY A O 1
ATOM 643 N N . ARG A 1 86 ? 7.943 3.218 3.828 1.00 95.50 86 ARG A N 1
ATOM 644 C CA . ARG A 1 86 ? 7.040 3.770 4.856 1.00 95.50 86 ARG A CA 1
ATOM 645 C C . ARG A 1 86 ? 6.249 2.697 5.609 1.00 95.50 86 ARG A C 1
ATOM 647 O O . ARG A 1 86 ? 5.487 3.041 6.516 1.00 95.50 86 ARG A O 1
ATOM 654 N N . GLU A 1 87 ? 6.430 1.424 5.265 1.00 95.44 87 GLU A N 1
ATOM 655 C CA . GLU A 1 87 ? 5.846 0.283 5.970 1.00 95.44 87 GLU A CA 1
ATOM 656 C C . GLU A 1 87 ? 6.261 0.253 7.446 1.00 95.44 87 GLU A C 1
ATOM 658 O O . GLU A 1 87 ? 5.419 0.105 8.331 1.00 95.44 87 GLU A O 1
ATOM 663 N N . GLU A 1 88 ? 7.542 0.486 7.734 1.00 94.81 88 GLU A N 1
ATOM 664 C CA . GLU A 1 88 ? 8.059 0.417 9.105 1.00 94.81 88 GLU A CA 1
ATOM 665 C C . GLU A 1 88 ? 7.417 1.471 10.018 1.00 94.81 88 GLU A C 1
ATOM 667 O O . GLU A 1 88 ? 7.129 1.226 11.186 1.00 94.81 88 GLU A O 1
ATOM 672 N N . GLN A 1 89 ? 7.080 2.637 9.462 1.00 94.88 89 GLN A N 1
ATOM 673 C CA . GLN A 1 89 ? 6.370 3.684 10.196 1.00 94.88 89 GLN A CA 1
ATOM 674 C C . GLN A 1 89 ? 4.917 3.301 10.515 1.00 94.88 89 GLN A C 1
ATOM 676 O O . GLN A 1 89 ? 4.387 3.782 11.520 1.00 94.88 89 GLN A O 1
ATOM 681 N N . ALA A 1 90 ? 4.274 2.473 9.682 1.00 94.31 90 ALA A N 1
ATOM 682 C CA . ALA A 1 90 ? 2.964 1.900 9.987 1.00 94.31 90 ALA A CA 1
ATOM 683 C C . ALA A 1 90 ? 3.086 0.815 11.062 1.00 94.31 90 ALA A C 1
ATOM 685 O O . ALA A 1 90 ? 2.339 0.857 12.039 1.00 94.31 90 ALA A O 1
ATOM 686 N N . ARG A 1 91 ? 4.079 -0.077 10.943 1.00 95.00 91 ARG A N 1
ATOM 687 C CA . ARG A 1 91 ? 4.366 -1.117 11.940 1.00 95.00 91 ARG A CA 1
ATOM 688 C C . ARG A 1 91 ? 4.652 -0.529 13.320 1.00 95.00 91 ARG A C 1
ATOM 690 O O . ARG A 1 91 ? 4.059 -0.974 14.291 1.00 95.00 91 ARG A O 1
ATOM 697 N N . ALA A 1 92 ? 5.451 0.530 13.411 1.00 94.62 92 ALA A N 1
ATOM 698 C CA . ALA A 1 92 ? 5.733 1.209 14.678 1.00 94.62 92 ALA A CA 1
ATOM 699 C C . ALA A 1 92 ? 4.491 1.843 15.343 1.00 94.62 92 ALA A C 1
ATOM 701 O O . ALA A 1 92 ? 4.511 2.114 16.538 1.00 94.62 92 ALA A O 1
ATOM 702 N N . ARG A 1 93 ? 3.422 2.118 14.581 1.00 92.44 93 ARG A N 1
ATOM 703 C CA . ARG A 1 93 ? 2.187 2.757 15.077 1.00 92.44 93 ARG A CA 1
ATOM 704 C C . ARG A 1 93 ? 1.072 1.767 15.386 1.00 92.44 93 ARG A C 1
ATOM 706 O O . ARG A 1 93 ? 0.293 2.007 16.299 1.00 92.44 93 ARG A O 1
ATOM 713 N N . LEU A 1 94 ? 0.949 0.723 14.570 1.00 91.31 94 LEU A N 1
ATOM 714 C CA . LEU A 1 94 ? -0.147 -0.246 14.627 1.00 91.31 94 LEU A CA 1
ATOM 715 C C . LEU A 1 94 ? 0.299 -1.633 15.093 1.00 91.31 94 LEU A C 1
ATOM 717 O O . LEU A 1 94 ? -0.522 -2.543 15.117 1.00 91.31 94 LEU A O 1
ATOM 721 N N . GLU A 1 95 ? 1.594 -1.817 15.359 1.00 93.88 95 GLU A N 1
ATOM 722 C CA . GLU A 1 95 ? 2.244 -3.110 15.632 1.00 93.88 95 GLU A CA 1
ATOM 723 C C . GLU A 1 95 ? 2.141 -4.116 14.472 1.00 93.88 95 GLU A C 1
ATOM 725 O O . GLU A 1 95 ? 2.569 -5.263 14.568 1.00 93.88 95 GLU A O 1
ATOM 730 N N . THR A 1 96 ? 1.616 -3.678 13.328 1.00 93.19 96 THR A N 1
ATOM 731 C CA . THR A 1 96 ? 1.456 -4.487 12.130 1.00 93.19 96 THR A CA 1
ATOM 732 C C . THR A 1 96 ? 1.574 -3.630 10.880 1.00 93.19 96 THR A C 1
ATOM 734 O O . THR A 1 96 ? 1.198 -2.456 10.861 1.00 93.19 96 THR A O 1
ATOM 737 N N . SER A 1 97 ? 2.077 -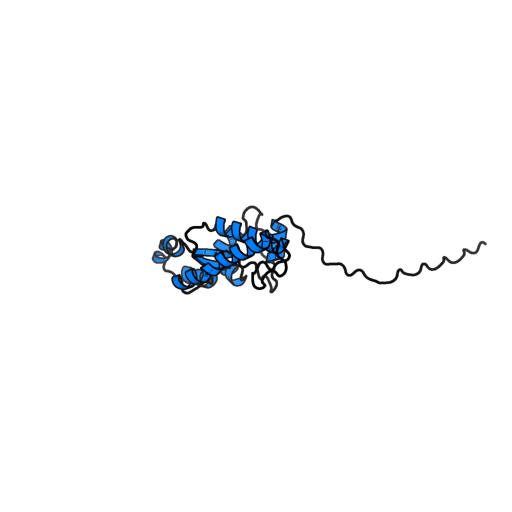4.241 9.813 1.00 92.75 97 SER A N 1
ATOM 738 C CA . SER A 1 97 ? 1.948 -3.731 8.448 1.00 92.75 97 SER A CA 1
ATOM 739 C C . SER A 1 97 ? 0.998 -4.578 7.595 1.00 92.75 97 SER A C 1
ATOM 741 O O . SER A 1 97 ? 0.745 -4.254 6.433 1.00 92.75 97 SER A O 1
ATOM 743 N N . ASP A 1 98 ? 0.457 -5.656 8.168 1.00 91.00 98 ASP A N 1
ATOM 744 C CA . ASP A 1 98 ? -0.438 -6.574 7.485 1.00 91.00 98 ASP A CA 1
ATOM 745 C C . ASP A 1 98 ? -1.882 -6.038 7.536 1.00 91.00 98 ASP A C 1
ATOM 747 O O . ASP A 1 98 ? -2.442 -5.840 8.624 1.00 91.00 98 ASP A O 1
ATOM 751 N N . PRO A 1 99 ? -2.517 -5.798 6.375 1.00 91.38 99 PRO A N 1
ATOM 752 C CA . PRO A 1 99 ? -3.874 -5.268 6.334 1.00 91.38 99 PRO A CA 1
ATOM 753 C C . PRO A 1 99 ? -4.912 -6.236 6.913 1.00 91.38 99 PRO A C 1
ATOM 755 O O . PRO A 1 99 ? -5.916 -5.785 7.458 1.00 91.38 99 PRO A O 1
ATOM 758 N N . GLY A 1 100 ? -4.687 -7.547 6.841 1.00 89.19 100 GLY A N 1
ATOM 759 C CA . GLY A 1 100 ? -5.578 -8.568 7.384 1.00 89.19 100 GLY A CA 1
ATOM 760 C C . GLY A 1 100 ? -5.575 -8.568 8.910 1.00 89.19 100 GLY A C 1
ATOM 761 O O . GLY A 1 100 ? -6.646 -8.600 9.515 1.00 89.19 100 GLY A O 1
ATOM 762 N N . VAL A 1 101 ? -4.397 -8.436 9.527 1.00 91.75 101 VAL A N 1
ATOM 763 C CA . VAL A 1 101 ? -4.254 -8.249 10.982 1.00 91.75 101 VAL A CA 1
ATOM 764 C C . VAL A 1 101 ? -4.970 -6.975 11.426 1.00 91.75 101 VAL A C 1
ATOM 766 O O . VAL A 1 101 ? -5.759 -7.018 12.369 1.00 91.75 101 VAL A O 1
ATOM 769 N N . LEU A 1 102 ? -4.778 -5.858 10.712 1.00 91.62 102 LEU A N 1
ATOM 770 C CA . LEU A 1 102 ? -5.505 -4.620 11.003 1.00 91.62 102 LEU A CA 1
ATOM 771 C C . LEU A 1 102 ? -7.024 -4.799 10.848 1.00 91.62 102 LEU A C 1
ATOM 773 O O . LEU A 1 102 ? -7.788 -4.345 11.695 1.00 91.62 102 LEU A O 1
ATOM 777 N N . GLY A 1 103 ? -7.474 -5.472 9.789 1.00 89.38 103 GLY A N 1
ATOM 778 C CA . GLY A 1 103 ? -8.888 -5.764 9.561 1.00 89.38 103 GLY A CA 1
ATOM 779 C C . GLY A 1 103 ? -9.504 -6.582 10.697 1.00 89.38 103 GLY A C 1
ATOM 780 O O . GLY A 1 103 ? -10.562 -6.219 11.208 1.00 89.38 103 GLY A O 1
ATOM 781 N N . ALA A 1 104 ? -8.818 -7.636 11.145 1.00 90.19 104 ALA A N 1
ATOM 782 C CA . ALA A 1 104 ? -9.242 -8.449 12.281 1.00 90.19 104 ALA A CA 1
ATOM 783 C C . ALA A 1 104 ? -9.291 -7.633 13.583 1.00 90.19 104 ALA A C 1
ATOM 785 O O . ALA A 1 104 ? -10.277 -7.709 14.315 1.00 90.19 104 ALA A O 1
ATOM 786 N N . ALA A 1 105 ? -8.278 -6.798 13.837 1.00 91.25 105 ALA A N 1
ATOM 787 C CA . ALA A 1 105 ? -8.245 -5.918 15.001 1.00 91.25 105 ALA A CA 1
ATOM 788 C C . ALA A 1 105 ? -9.415 -4.923 14.995 1.00 91.25 105 ALA A C 1
ATOM 790 O O . ALA A 1 105 ? -10.091 -4.762 16.007 1.00 91.25 105 ALA A O 1
ATOM 791 N N . LEU A 1 106 ? -9.710 -4.305 13.846 1.00 90.00 106 LEU A N 1
ATOM 792 C CA . LEU A 1 106 ? -10.838 -3.383 13.693 1.00 90.00 106 LEU A CA 1
ATOM 793 C C . LEU A 1 106 ? -12.191 -4.062 13.943 1.00 90.00 106 LEU A C 1
ATOM 795 O O . LEU A 1 106 ? -13.071 -3.437 14.532 1.00 90.00 106 LEU A O 1
ATOM 799 N N . LEU A 1 107 ? -12.356 -5.320 13.523 1.00 89.00 107 LEU A N 1
ATOM 800 C CA . LEU A 1 107 ? -13.570 -6.107 13.774 1.00 89.00 107 LEU A CA 1
ATOM 801 C C . LEU A 1 107 ? -13.723 -6.519 15.245 1.00 89.00 107 LEU A C 1
ATOM 803 O O . LEU A 1 107 ? -14.846 -6.709 15.703 1.00 89.00 107 LEU A O 1
ATOM 807 N N . ALA A 1 108 ? -12.618 -6.636 15.982 1.00 91.75 108 ALA A N 1
ATOM 808 C CA . ALA A 1 108 ? -12.622 -6.951 17.408 1.00 91.75 108 ALA A CA 1
ATOM 809 C C . ALA A 1 108 ? -12.905 -5.731 18.308 1.00 91.75 108 ALA A C 1
ATOM 811 O O . ALA A 1 108 ? -13.121 -5.889 19.511 1.00 91.75 108 ALA A O 1
ATOM 812 N N . LEU A 1 109 ? -12.903 -4.509 17.760 1.00 89.62 109 LEU A N 1
ATOM 813 C CA . LEU A 1 109 ? -13.166 -3.295 18.532 1.00 89.62 109 LEU A CA 1
ATOM 814 C C . LEU A 1 109 ? -14.621 -3.210 19.002 1.00 89.62 109 LEU A C 1
ATOM 816 O O . LEU A 1 109 ? -15.564 -3.575 18.301 1.00 89.62 109 LEU A O 1
ATOM 820 N N . THR A 1 110 ? -14.818 -2.592 20.168 1.00 92.56 110 THR A N 1
ATOM 821 C CA . THR A 1 110 ? -16.159 -2.193 20.604 1.00 92.56 110 THR A CA 1
ATOM 822 C C . THR A 1 110 ? -16.740 -1.134 19.654 1.00 92.56 110 THR A C 1
ATOM 824 O O . THR A 1 110 ? -15.988 -0.342 19.070 1.00 92.56 110 THR A O 1
ATOM 827 N N . PRO A 1 111 ? -18.077 -1.018 19.539 1.00 89.94 111 PRO A N 1
ATOM 828 C CA . PRO A 1 111 ? -18.698 -0.008 18.679 1.00 89.94 111 PRO A CA 1
ATOM 829 C C . PRO A 1 111 ? -18.243 1.425 18.992 1.00 89.94 111 PRO A C 1
ATOM 831 O O . PRO A 1 111 ? -18.105 2.248 18.089 1.00 89.94 111 PRO A O 1
ATOM 834 N N . GLY A 1 112 ? -17.981 1.728 20.270 1.00 88.88 112 GLY A N 1
ATOM 835 C CA . GLY A 1 112 ? -17.468 3.026 20.708 1.00 88.88 112 GLY A CA 1
ATOM 836 C C . GLY A 1 112 ? -16.067 3.322 20.178 1.00 88.88 112 GLY A C 1
ATOM 837 O O . GLY A 1 112 ? -15.853 4.390 19.607 1.00 88.88 112 GLY A O 1
ATOM 838 N N . ALA A 1 113 ? -15.147 2.364 20.296 1.00 85.88 113 ALA A N 1
ATOM 839 C CA . ALA A 1 113 ? -13.790 2.495 19.771 1.00 85.88 113 ALA A CA 1
ATOM 840 C C . ALA A 1 113 ? -13.777 2.568 18.233 1.00 85.88 113 ALA A C 1
ATOM 842 O O . ALA A 1 113 ? -13.091 3.406 17.649 1.00 85.88 113 ALA A O 1
ATOM 843 N N . TYR A 1 114 ? -14.615 1.770 17.565 1.00 88.06 114 TYR A N 1
ATOM 844 C CA . TYR A 1 114 ? -14.713 1.753 16.103 1.00 88.06 114 TYR A CA 1
ATOM 845 C C . TYR A 1 114 ? -15.201 3.086 15.501 1.00 88.06 114 TYR A C 1
ATOM 847 O O . TYR A 1 114 ? -14.840 3.446 14.372 1.00 88.06 114 TYR A O 1
ATOM 855 N N . ARG A 1 115 ? -15.992 3.876 16.246 1.00 88.88 115 ARG A N 1
ATOM 856 C CA . ARG A 1 115 ? -16.389 5.231 15.814 1.00 88.88 115 ARG A CA 1
ATOM 857 C C . ARG A 1 115 ? -15.185 6.159 15.624 1.00 88.88 115 ARG A C 1
ATOM 859 O O . ARG A 1 115 ? -15.212 6.981 14.714 1.00 88.88 115 ARG A O 1
ATOM 866 N N . GLY A 1 116 ? -14.118 5.983 16.404 1.00 86.88 116 GLY A N 1
ATOM 867 C CA . GLY A 1 116 ? -12.883 6.771 16.321 1.00 86.88 116 GLY A CA 1
ATOM 868 C C . GLY A 1 116 ? -11.908 6.345 15.217 1.00 86.88 116 GLY A C 1
ATOM 869 O O . GLY A 1 116 ? -10.852 6.960 15.075 1.00 86.88 116 GLY A O 1
ATOM 870 N N . ARG A 1 117 ? -12.232 5.319 14.413 1.00 88.62 117 ARG A N 1
ATOM 871 C CA . ARG A 1 117 ? -11.294 4.723 13.440 1.00 88.62 117 ARG A CA 1
ATOM 872 C C . ARG A 1 117 ? -10.701 5.715 12.440 1.00 88.62 117 ARG A C 1
ATOM 874 O O . ARG A 1 117 ? -9.568 5.536 12.022 1.00 88.62 117 ARG A O 1
ATOM 881 N N . ALA A 1 118 ? -11.443 6.757 12.057 1.00 85.88 118 ALA A N 1
ATOM 882 C CA . ALA A 1 118 ? -10.949 7.757 11.112 1.00 85.88 118 ALA A CA 1
ATOM 883 C C . ALA A 1 118 ? -9.721 8.501 11.662 1.00 85.88 118 ALA A C 1
ATOM 885 O O . ALA A 1 118 ? -8.778 8.753 10.919 1.00 85.88 118 ALA A O 1
ATOM 886 N N . ASN A 1 119 ? -9.701 8.770 12.970 1.00 85.88 119 ASN A N 1
ATOM 887 C CA . ASN A 1 119 ? -8.560 9.394 13.634 1.00 85.88 119 ASN A CA 1
ATOM 888 C C . ASN A 1 119 ? -7.399 8.402 13.774 1.00 85.88 119 ASN A C 1
ATOM 890 O O . ASN A 1 119 ? -6.260 8.756 13.490 1.00 85.88 119 ASN A O 1
ATOM 894 N N . LEU A 1 120 ? -7.693 7.148 14.138 1.00 83.38 120 LEU A N 1
ATOM 895 C CA . LEU A 1 120 ? -6.681 6.090 14.272 1.00 83.38 120 LEU A CA 1
ATOM 896 C C . LEU A 1 120 ? -5.975 5.782 12.941 1.00 83.38 120 LEU A C 1
ATOM 898 O O . LEU A 1 120 ? -4.773 5.538 12.910 1.00 83.38 120 LEU A O 1
ATOM 902 N N . LEU A 1 121 ? -6.718 5.814 11.832 1.00 89.69 121 LEU A N 1
ATOM 903 C CA . LEU A 1 121 ? -6.240 5.420 10.504 1.00 89.69 121 LEU A CA 1
ATOM 904 C C . LEU A 1 121 ? -5.898 6.609 9.596 1.00 89.69 121 LEU A C 1
ATOM 906 O O . LEU A 1 121 ? -5.569 6.404 8.428 1.00 89.69 121 LEU A O 1
ATOM 910 N N . GLY A 1 122 ? -5.961 7.848 10.095 1.00 90.31 122 GLY A N 1
ATOM 911 C CA . GLY A 1 122 ? -5.906 9.063 9.271 1.00 90.31 122 GLY A C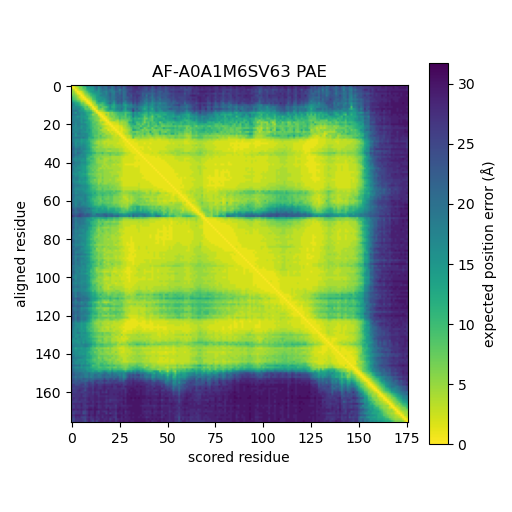A 1
ATOM 912 C C . GLY A 1 122 ? -4.698 9.148 8.328 1.00 90.31 122 GLY A C 1
ATOM 913 O O . GLY A 1 122 ? -4.834 9.607 7.191 1.00 90.31 122 GLY A O 1
ATOM 914 N N . GLY A 1 123 ? -3.537 8.628 8.737 1.00 92.50 123 GLY A N 1
ATOM 915 C CA . GLY A 1 123 ? -2.322 8.570 7.911 1.00 92.50 123 GLY A CA 1
ATOM 916 C C . GLY A 1 123 ? -1.966 7.193 7.351 1.00 92.50 123 GLY A C 1
ATOM 917 O O . GLY A 1 123 ? -0.958 7.063 6.664 1.00 92.50 123 GLY A O 1
ATOM 918 N N . ILE A 1 124 ? -2.770 6.166 7.616 1.00 95.00 124 ILE A N 1
ATOM 919 C CA . ILE A 1 124 ? -2.507 4.800 7.157 1.00 95.00 124 ILE A CA 1
ATOM 920 C C . ILE A 1 124 ? -3.019 4.636 5.729 1.00 95.00 124 ILE A C 1
ATOM 922 O O . ILE A 1 124 ? -4.151 5.016 5.415 1.00 95.00 124 ILE A O 1
ATOM 926 N N . ARG A 1 125 ? -2.179 4.086 4.851 1.00 94.50 125 ARG A N 1
ATOM 927 C CA . ARG A 1 125 ? -2.492 3.833 3.442 1.00 94.50 125 ARG A CA 1
ATOM 928 C C . ARG A 1 125 ? -2.163 2.404 3.056 1.00 94.50 125 ARG A C 1
ATOM 930 O O . ARG A 1 125 ? -1.219 1.818 3.572 1.00 94.50 125 ARG A O 1
ATOM 937 N N . LEU A 1 126 ? -2.923 1.880 2.102 1.00 93.56 126 LEU A N 1
ATOM 938 C CA . LEU A 1 126 ? -2.617 0.621 1.431 1.00 93.56 126 LEU A CA 1
ATOM 939 C C . LEU A 1 126 ? -1.724 0.899 0.227 1.00 93.56 126 LEU A C 1
ATOM 941 O O . LEU A 1 126 ? -2.120 1.634 -0.680 1.00 93.56 126 LEU A O 1
ATOM 945 N N . VAL A 1 127 ? -0.544 0.294 0.204 1.00 93.94 127 VAL A N 1
ATOM 946 C CA . VAL A 1 127 ? 0.410 0.397 -0.902 1.00 93.94 127 VAL A CA 1
ATOM 947 C C . VAL A 1 127 ? 0.437 -0.947 -1.625 1.00 93.94 127 VAL A C 1
ATOM 949 O O . VAL A 1 127 ? 0.766 -1.952 -0.995 1.00 93.94 127 VAL A O 1
ATOM 952 N N . PRO A 1 128 ? 0.062 -1.012 -2.916 1.00 92.50 128 PRO A N 1
ATOM 953 C CA . PRO A 1 128 ? 0.210 -2.226 -3.707 1.00 92.50 128 PRO A CA 1
ATOM 954 C C . PRO A 1 128 ? 1.652 -2.728 -3.755 1.00 92.50 128 PRO A C 1
ATOM 956 O O . PRO A 1 128 ? 2.566 -1.938 -3.959 1.00 92.50 128 PRO A O 1
ATOM 959 N N . THR A 1 129 ? 1.832 -4.040 -3.637 1.00 91.62 129 THR A N 1
ATOM 960 C CA . THR A 1 129 ? 3.146 -4.715 -3.606 1.00 91.62 129 THR A CA 1
ATOM 961 C C . THR A 1 129 ? 3.668 -5.119 -4.983 1.00 91.62 129 THR A C 1
ATOM 963 O O . THR A 1 129 ? 4.738 -5.704 -5.085 1.00 91.62 129 THR A O 1
ATOM 966 N N . GLY A 1 130 ? 2.883 -4.907 -6.040 1.00 89.06 130 GLY A N 1
ATOM 967 C CA . GLY A 1 130 ? 3.209 -5.418 -7.373 1.00 89.06 130 GLY A CA 1
ATOM 968 C C . GLY A 1 130 ? 2.850 -6.895 -7.578 1.00 89.06 130 GLY A C 1
ATOM 969 O O . GLY A 1 130 ? 3.136 -7.432 -8.643 1.00 89.06 130 GLY A O 1
ATOM 970 N N . ARG A 1 131 ? 2.198 -7.538 -6.596 1.00 88.94 131 ARG A N 1
ATOM 971 C CA . ARG A 1 131 ? 1.745 -8.939 -6.656 1.00 88.94 131 ARG A CA 1
ATOM 972 C C . ARG A 1 131 ? 0.254 -9.063 -6.410 1.00 88.94 131 ARG A C 1
ATOM 974 O O . ARG A 1 131 ? -0.365 -8.223 -5.763 1.00 88.94 131 ARG A O 1
ATOM 981 N N . MET A 1 132 ? -0.335 -10.146 -6.897 1.00 86.00 132 MET A N 1
ATOM 982 C CA . MET A 1 132 ? -1.689 -10.557 -6.546 1.00 86.00 132 MET A CA 1
ATOM 983 C C . MET A 1 132 ? -1.798 -12.066 -6.711 1.00 86.00 132 MET A C 1
ATOM 985 O O . MET A 1 132 ? -1.992 -12.575 -7.813 1.00 86.00 132 MET A O 1
ATOM 989 N N . MET A 1 133 ? -1.693 -12.790 -5.601 1.00 84.75 133 MET A N 1
ATOM 990 C CA . MET A 1 133 ? -1.724 -14.248 -5.606 1.00 84.75 133 MET A CA 1
ATOM 991 C C . MET A 1 133 ? -3.164 -14.765 -5.636 1.00 84.75 133 MET A C 1
ATOM 993 O O . MET A 1 133 ? -3.921 -14.597 -4.679 1.00 84.75 133 MET A O 1
ATOM 997 N N . VAL A 1 134 ? -3.543 -15.442 -6.722 1.00 81.69 134 VAL A N 1
ATOM 998 C CA . VAL A 1 134 ? -4.845 -16.106 -6.877 1.00 81.69 134 VAL A CA 1
ATOM 999 C C . VAL A 1 134 ? -4.619 -17.558 -7.285 1.00 81.69 134 VAL A C 1
ATOM 1001 O O . VAL A 1 134 ? -4.087 -17.841 -8.356 1.00 81.69 134 VAL A O 1
ATOM 1004 N N . GLY A 1 135 ? -5.008 -18.497 -6.417 1.00 84.00 135 GLY A N 1
ATOM 1005 C CA . GLY A 1 135 ? -4.812 -19.930 -6.668 1.00 84.00 135 GLY A CA 1
ATOM 1006 C C . GLY A 1 135 ? -3.341 -20.308 -6.886 1.00 84.00 135 GLY A C 1
ATOM 1007 O O . GLY A 1 135 ? -3.044 -21.103 -7.769 1.00 84.00 135 GLY A O 1
ATOM 1008 N N . GLY A 1 136 ? -2.422 -19.678 -6.143 1.00 84.19 136 GLY A N 1
ATOM 1009 C CA . GLY A 1 136 ? -0.980 -19.935 -6.236 1.00 84.19 136 GLY A CA 1
ATOM 1010 C C . GLY A 1 136 ? -0.262 -19.262 -7.410 1.00 84.19 136 GLY A C 1
ATOM 1011 O O . GLY A 1 136 ? 0.944 -19.432 -7.543 1.00 84.19 136 GLY A O 1
ATOM 1012 N N . ARG A 1 137 ? -0.958 -18.475 -8.238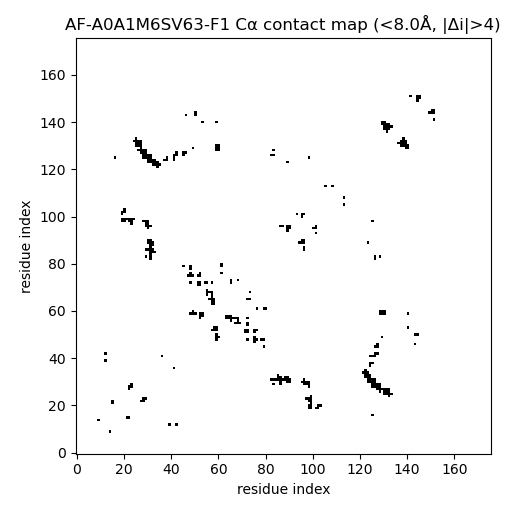 1.00 84.81 137 ARG A N 1
ATOM 1013 C CA . ARG A 1 137 ? -0.360 -17.736 -9.360 1.00 84.81 137 ARG A CA 1
ATOM 1014 C C . ARG A 1 137 ? -0.418 -16.236 -9.124 1.00 84.81 137 ARG A C 1
ATOM 1016 O O . ARG A 1 137 ? -1.435 -15.743 -8.637 1.00 84.81 137 ARG A O 1
ATOM 1023 N N . ASP A 1 138 ? 0.640 -15.531 -9.509 1.00 85.56 138 ASP A N 1
ATOM 1024 C CA . ASP A 1 138 ? 0.632 -14.072 -9.532 1.00 85.56 138 ASP A CA 1
ATOM 1025 C C . ASP A 1 138 ? -0.092 -13.578 -10.788 1.00 85.56 138 ASP A C 1
ATOM 1027 O O . ASP A 1 138 ? 0.380 -13.760 -11.911 1.00 85.56 138 ASP A O 1
ATOM 1031 N N . VAL A 1 139 ? -1.273 -12.991 -10.603 1.00 86.25 139 VAL A N 1
ATOM 1032 C CA . VAL A 1 139 ? -2.092 -12.460 -11.703 1.00 86.25 139 VAL A CA 1
ATOM 1033 C C . VAL A 1 139 ? -1.900 -10.958 -11.907 1.00 86.25 139 VAL A C 1
ATOM 1035 O O . VAL A 1 139 ? -2.459 -10.394 -12.850 1.00 86.25 139 VAL A O 1
ATOM 1038 N N . TYR A 1 140 ? -1.125 -10.292 -11.044 1.00 86.88 140 TYR A N 1
ATOM 1039 C CA . TYR A 1 140 ? -1.001 -8.836 -11.058 1.00 86.88 140 TYR A CA 1
ATOM 1040 C C . TYR A 1 140 ? -0.410 -8.281 -12.358 1.00 86.88 140 TYR A C 1
ATOM 1042 O O . TYR A 1 140 ? -1.014 -7.356 -12.907 1.00 86.88 140 TYR A O 1
ATOM 1050 N N . PRO A 1 141 ? 0.684 -8.836 -12.925 1.00 85.88 141 PRO A N 1
ATOM 1051 C CA . PRO A 1 141 ? 1.254 -8.298 -14.159 1.00 85.88 141 PRO A CA 1
ATOM 1052 C C . PRO A 1 141 ? 0.276 -8.349 -15.340 1.00 85.88 141 PRO A C 1
ATOM 1054 O O . PRO A 1 141 ? 0.134 -7.371 -16.075 1.00 85.88 141 PRO A O 1
ATOM 1057 N N . GLY A 1 142 ? -0.444 -9.466 -15.500 1.00 83.25 142 GLY A N 1
ATOM 1058 C CA . GLY A 1 142 ? -1.445 -9.629 -16.559 1.00 83.25 142 GLY A CA 1
ATOM 1059 C C . GLY A 1 142 ? -2.622 -8.665 -16.394 1.00 83.25 142 GLY A C 1
ATOM 1060 O O . GLY A 1 142 ? -3.024 -7.995 -17.346 1.00 83.25 142 GLY A O 1
ATOM 1061 N N . LEU A 1 143 ? -3.121 -8.523 -15.165 1.00 83.62 143 LEU A N 1
ATOM 1062 C CA . LEU A 1 143 ? -4.196 -7.592 -14.830 1.00 83.62 143 LEU A CA 1
ATOM 1063 C C . LEU A 1 143 ? -3.796 -6.133 -15.093 1.00 83.62 143 LEU A C 1
ATOM 1065 O O . LEU A 1 143 ? -4.564 -5.356 -15.665 1.00 83.62 143 LEU A O 1
ATOM 1069 N N . LEU A 1 144 ? -2.574 -5.769 -14.707 1.00 84.06 144 LEU A N 1
ATOM 1070 C CA . LEU A 1 144 ? -2.046 -4.424 -14.868 1.00 84.06 144 LEU A CA 1
ATOM 1071 C C . LEU A 1 144 ? -1.878 -4.051 -16.350 1.00 84.06 144 LEU A C 1
ATOM 1073 O O . LEU A 1 144 ? -2.283 -2.954 -16.744 1.00 84.06 144 LEU A O 1
ATOM 1077 N N . ARG A 1 145 ? -1.364 -4.974 -17.178 1.00 82.00 145 ARG A N 1
ATOM 1078 C CA . ARG A 1 145 ? -1.272 -4.806 -18.640 1.00 82.00 145 ARG A CA 1
ATOM 1079 C C . ARG A 1 145 ? -2.649 -4.661 -19.284 1.00 82.00 145 ARG A C 1
ATOM 1081 O O . ARG A 1 145 ? -2.871 -3.698 -20.019 1.00 82.00 145 ARG A O 1
ATOM 1088 N N . ALA A 1 146 ? -3.599 -5.528 -18.927 1.00 81.12 146 ALA A N 1
ATOM 1089 C CA . ALA A 1 146 ? -4.968 -5.461 -19.438 1.00 81.12 146 ALA A CA 1
ATOM 1090 C C . ALA A 1 146 ? -5.625 -4.099 -19.148 1.00 81.12 146 ALA A C 1
ATOM 1092 O O . ALA A 1 146 ? -6.218 -3.489 -20.036 1.00 81.12 146 ALA A O 1
ATOM 1093 N N . TRP A 1 147 ? -5.454 -3.556 -17.938 1.00 77.62 147 TRP A N 1
ATOM 1094 C CA . TRP A 1 147 ? -5.962 -2.223 -17.593 1.00 77.62 147 TRP A CA 1
ATOM 1095 C C . TRP A 1 147 ? -5.264 -1.070 -18.306 1.00 77.62 147 TRP A C 1
ATOM 1097 O O . TRP A 1 147 ? -5.811 0.030 -18.362 1.00 77.62 147 TRP A O 1
ATOM 1107 N N . ALA A 1 148 ? -4.034 -1.269 -18.767 1.00 77.50 148 ALA A N 1
ATOM 1108 C CA . ALA A 1 148 ? -3.324 -0.292 -19.581 1.00 77.50 148 ALA A CA 1
ATOM 1109 C C . ALA A 1 148 ? -3.692 -0.396 -21.071 1.00 77.50 148 ALA A C 1
ATOM 1111 O O . ALA A 1 148 ? -3.129 0.341 -21.874 1.00 77.50 148 ALA A O 1
ATOM 1112 N N . GLY A 1 149 ? -4.603 -1.304 -21.446 1.00 77.31 149 GLY A N 1
ATOM 1113 C CA . GLY A 1 149 ? -4.907 -1.594 -22.845 1.00 77.31 149 GLY A CA 1
ATOM 1114 C C . GLY A 1 149 ? -3.741 -2.265 -23.577 1.00 77.31 149 GLY A C 1
ATOM 1115 O O . GLY A 1 149 ? -3.671 -2.198 -24.800 1.00 77.31 149 GLY A O 1
ATOM 1116 N N . ARG A 1 150 ? -2.810 -2.890 -22.842 1.00 69.88 150 ARG A N 1
ATOM 1117 C CA . ARG A 1 150 ? -1.650 -3.589 -23.403 1.00 69.88 150 ARG A CA 1
ATOM 1118 C C . ARG A 1 150 ? -1.946 -5.091 -23.426 1.00 69.88 150 ARG A C 1
ATOM 1120 O O . ARG A 1 150 ? -2.162 -5.662 -22.355 1.00 69.88 150 ARG A O 1
ATOM 1127 N N . PRO A 1 151 ? -1.996 -5.742 -24.600 1.00 60.88 151 PRO A N 1
ATOM 1128 C CA . PRO A 1 151 ? -2.171 -7.187 -24.660 1.00 60.88 151 PRO A CA 1
ATOM 1129 C C . PRO A 1 151 ? -0.981 -7.889 -23.995 1.00 60.88 151 PRO A C 1
ATOM 1131 O O . PRO A 1 151 ? 0.131 -7.356 -23.965 1.00 60.88 151 PRO A O 1
ATOM 1134 N N . GLU A 1 152 ? -1.211 -9.082 -23.444 1.00 58.38 152 GLU A N 1
ATOM 1135 C CA . GLU A 1 152 ? -0.109 -9.910 -22.955 1.00 58.38 152 GLU A CA 1
ATOM 1136 C C . GLU A 1 152 ? 0.894 -10.169 -24.095 1.00 58.38 152 GLU A C 1
ATOM 1138 O O . GLU A 1 152 ? 0.467 -10.354 -25.244 1.00 58.38 152 GLU A O 1
ATOM 1143 N N . PRO A 1 153 ? 2.211 -10.208 -23.818 1.00 57.50 153 PRO A N 1
ATOM 1144 C CA . PRO A 1 153 ? 3.165 -10.713 -24.791 1.00 57.50 153 PRO A CA 1
ATOM 1145 C C . PRO A 1 153 ? 2.733 -12.127 -25.175 1.00 57.50 153 PRO A C 1
ATOM 1147 O O . PRO A 1 153 ? 2.589 -12.994 -24.313 1.00 57.50 153 PRO A O 1
ATOM 1150 N N . ARG A 1 154 ? 2.480 -12.356 -26.467 1.00 46.69 154 ARG A N 1
ATOM 1151 C CA . ARG A 1 154 ? 2.134 -13.687 -26.970 1.00 46.69 154 ARG A CA 1
ATOM 1152 C C . ARG A 1 154 ? 3.277 -14.625 -26.545 1.00 46.69 154 ARG A C 1
ATOM 1154 O O . ARG A 1 154 ? 4.425 -14.273 -26.833 1.00 46.69 154 ARG A O 1
ATOM 1161 N N . PRO A 1 155 ? 3.021 -15.759 -25.862 1.00 45.59 155 PRO A N 1
ATOM 1162 C CA . PRO A 1 155 ? 4.093 -16.693 -25.542 1.00 45.59 155 PRO A CA 1
ATOM 1163 C C . PRO A 1 155 ? 4.812 -17.021 -26.845 1.00 45.59 155 PRO A C 1
ATOM 1165 O O . PRO A 1 155 ? 4.152 -17.256 -27.863 1.00 45.59 155 PRO A O 1
ATOM 1168 N N . ALA A 1 156 ? 6.145 -16.947 -26.834 1.00 45.38 156 ALA A N 1
ATOM 1169 C CA . ALA A 1 156 ? 6.945 -17.286 -27.997 1.00 45.38 156 ALA A CA 1
ATOM 1170 C C . ALA A 1 156 ? 6.525 -18.690 -28.433 1.00 45.38 156 ALA A C 1
ATOM 1172 O O . ALA A 1 156 ? 6.758 -19.664 -27.717 1.00 45.38 156 ALA A O 1
ATOM 1173 N N . VAL A 1 157 ? 5.833 -18.788 -29.568 1.00 45.03 157 VAL A N 1
ATOM 1174 C CA . VAL A 1 157 ? 5.556 -20.086 -30.168 1.00 45.03 157 VAL A CA 1
ATOM 1175 C C . VAL A 1 157 ? 6.940 -20.643 -30.484 1.00 45.03 157 VAL A C 1
ATOM 1177 O O . VAL A 1 157 ? 7.677 -19.969 -31.211 1.00 45.03 157 VAL A O 1
ATOM 1180 N N . PRO A 1 158 ? 7.351 -21.795 -29.923 1.00 44.44 158 PRO A N 1
ATOM 1181 C CA . PRO A 1 158 ? 8.589 -22.411 -30.354 1.00 44.44 158 PRO A CA 1
ATOM 1182 C C . PRO A 1 158 ? 8.451 -22.606 -31.859 1.00 44.44 158 PRO A C 1
ATOM 1184 O O . PRO A 1 158 ? 7.519 -23.269 -32.319 1.00 44.44 158 PRO A O 1
ATOM 1187 N N . VAL A 1 159 ? 9.318 -21.947 -32.628 1.00 51.75 159 VAL A N 1
ATOM 1188 C CA . VAL A 1 159 ? 9.390 -22.163 -34.068 1.00 51.75 159 VAL A CA 1
ATOM 1189 C C . VAL A 1 159 ? 9.764 -23.628 -34.203 1.00 51.75 159 VAL A C 1
ATOM 1191 O O . VAL A 1 159 ? 10.894 -24.011 -33.910 1.00 51.75 159 VAL A O 1
ATOM 1194 N N . SER A 1 160 ? 8.778 -24.467 -34.512 1.00 47.84 160 SER A N 1
ATOM 1195 C CA . SER A 1 160 ? 9.018 -25.875 -34.760 1.00 47.84 160 SER A CA 1
ATOM 1196 C C . SER A 1 160 ? 9.951 -25.932 -35.958 1.00 47.84 160 SER A C 1
ATOM 1198 O O . SER A 1 160 ? 9.545 -25.672 -37.086 1.00 47.84 160 SER A O 1
ATOM 1200 N N . SER A 1 161 ? 11.215 -26.254 -35.711 1.00 53.41 161 SER A N 1
ATOM 1201 C CA . SER A 1 161 ? 12.209 -26.605 -36.723 1.00 53.41 161 SER A CA 1
ATOM 1202 C C . SER A 1 161 ? 11.934 -28.001 -37.300 1.00 53.41 161 SER A C 1
ATOM 1204 O O . SER A 1 161 ? 12.854 -28.715 -37.693 1.00 53.41 161 SER A O 1
ATOM 1206 N N . ALA A 1 162 ? 10.660 -28.409 -37.353 1.00 51.12 162 ALA A N 1
ATOM 1207 C CA . ALA A 1 162 ? 10.249 -29.588 -38.084 1.00 51.12 162 ALA A CA 1
ATOM 1208 C C . ALA A 1 162 ? 10.492 -29.323 -39.580 1.00 51.12 162 ALA A C 1
ATOM 1210 O O . ALA A 1 162 ? 9.982 -28.334 -40.115 1.00 51.12 162 ALA A O 1
ATOM 1211 N N . PRO A 1 163 ? 11.285 -30.163 -40.264 1.00 51.53 163 PRO A N 1
ATOM 1212 C CA . PRO A 1 163 ? 11.495 -30.017 -41.693 1.00 51.53 163 PRO A CA 1
ATOM 1213 C C . PRO A 1 163 ? 10.153 -30.147 -42.423 1.00 51.53 163 PRO A C 1
ATOM 1215 O O . PRO A 1 163 ? 9.327 -30.996 -42.081 1.00 51.53 163 PRO A O 1
ATOM 1218 N N . LEU A 1 164 ? 9.945 -29.283 -43.421 1.00 53.03 164 LEU A N 1
ATOM 1219 C CA . LEU A 1 164 ? 8.808 -29.344 -44.341 1.00 53.03 164 LEU A CA 1
ATOM 1220 C C . LEU A 1 164 ? 8.625 -30.789 -44.840 1.00 53.03 164 LEU A C 1
ATOM 1222 O O . LEU A 1 164 ? 9.609 -31.389 -45.286 1.00 53.03 164 LEU A O 1
ATOM 1226 N N . PRO A 1 165 ? 7.408 -31.361 -44.792 1.00 54.31 165 PRO A N 1
ATOM 1227 C CA . PRO A 1 165 ? 7.176 -32.683 -45.350 1.00 54.31 165 PRO A CA 1
ATOM 1228 C C . PRO A 1 165 ? 7.525 -32.655 -46.839 1.00 54.31 165 PRO A C 1
ATOM 1230 O O . PRO A 1 165 ? 7.055 -31.793 -47.585 1.00 54.31 165 PRO A O 1
ATOM 1233 N N . ALA A 1 166 ? 8.385 -33.585 -47.256 1.00 55.75 166 ALA A N 1
ATOM 1234 C CA . ALA A 1 166 ? 8.771 -33.734 -48.647 1.00 55.75 166 ALA A CA 1
ATOM 1235 C C . ALA A 1 166 ? 7.510 -33.935 -49.501 1.00 55.75 166 ALA A C 1
ATOM 1237 O O . ALA A 1 166 ? 6.732 -34.864 -49.277 1.00 55.75 166 ALA A O 1
ATOM 1238 N N . LEU A 1 167 ? 7.309 -33.045 -50.474 1.00 52.16 167 LEU A N 1
ATOM 1239 C CA . LEU A 1 167 ? 6.309 -33.207 -51.521 1.00 52.16 167 LEU A CA 1
ATOM 1240 C C . LEU A 1 167 ? 6.619 -34.503 -52.277 1.00 52.16 167 LEU A C 1
ATOM 1242 O O . LEU A 1 167 ? 7.560 -34.563 -53.068 1.00 52.16 167 LEU A O 1
ATOM 1246 N N . HIS A 1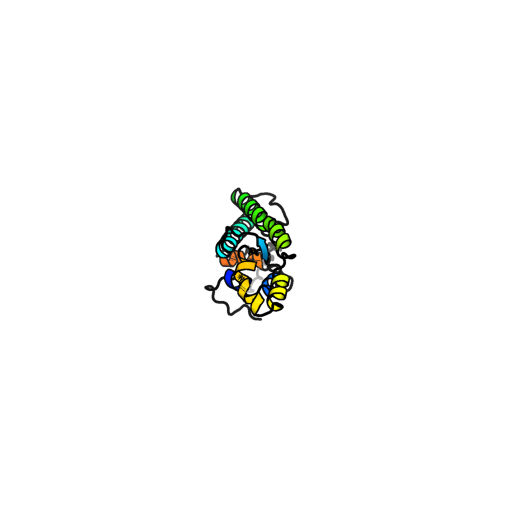 168 ? 5.839 -35.551 -52.016 1.00 58.56 168 HIS A N 1
ATOM 1247 C CA . HIS A 1 168 ? 5.872 -36.761 -52.828 1.00 58.56 168 HIS A CA 1
ATOM 1248 C C . HIS A 1 168 ? 5.425 -36.411 -54.258 1.00 58.56 168 HIS A C 1
ATOM 1250 O O . HIS A 1 168 ? 4.374 -35.783 -54.422 1.00 58.56 168 HIS A O 1
ATOM 1256 N N . PRO A 1 169 ? 6.172 -36.809 -55.302 1.00 54.41 169 PRO A N 1
ATOM 1257 C CA . PRO A 1 169 ? 5.727 -36.612 -56.672 1.00 54.41 169 PRO A CA 1
ATOM 1258 C C . PRO A 1 169 ? 4.463 -37.439 -56.931 1.00 54.41 169 PRO A C 1
ATOM 1260 O O . PRO A 1 169 ? 4.393 -38.626 -56.606 1.00 54.41 169 PRO A O 1
ATOM 1263 N N . ALA A 1 170 ? 3.453 -36.784 -57.506 1.00 56.28 170 ALA A N 1
ATOM 1264 C CA . ALA A 1 170 ? 2.196 -37.399 -57.901 1.00 56.28 170 ALA A CA 1
ATOM 1265 C C . ALA A 1 170 ? 2.441 -38.563 -58.876 1.00 56.28 170 ALA A C 1
ATOM 1267 O O . ALA A 1 170 ? 3.152 -38.416 -59.872 1.00 56.28 170 ALA A O 1
ATOM 1268 N N . ALA A 1 171 ? 1.839 -39.718 -58.589 1.00 60.25 171 ALA A N 1
ATOM 1269 C CA . ALA 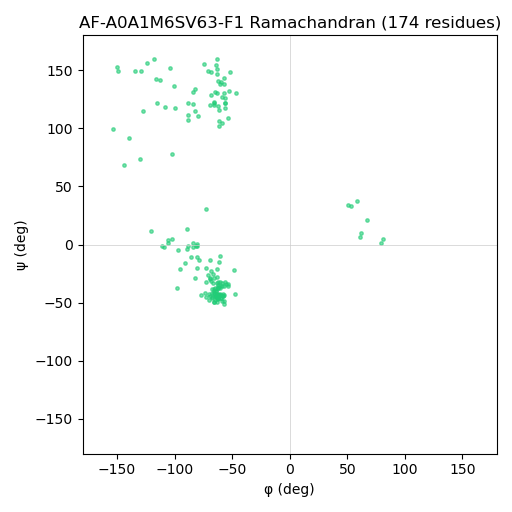A 1 171 ? 1.895 -40.887 -59.459 1.00 60.25 171 ALA A CA 1
ATOM 1270 C C . ALA A 1 171 ? 1.245 -40.588 -60.829 1.00 60.25 171 ALA A C 1
ATOM 1272 O O . ALA A 1 171 ? 0.205 -39.919 -60.880 1.00 60.25 171 ALA A O 1
ATOM 1273 N N . PRO A 1 172 ? 1.810 -41.084 -61.945 1.00 61.38 172 PRO A N 1
ATOM 1274 C CA . PRO A 1 172 ? 1.272 -40.820 -63.271 1.00 61.38 172 PRO A CA 1
ATOM 1275 C C . PRO A 1 172 ? -0.077 -41.521 -63.466 1.00 61.38 172 PRO A C 1
ATOM 1277 O O . PRO A 1 172 ? -0.215 -42.729 -63.257 1.00 61.38 172 PRO A O 1
ATOM 1280 N N . ARG A 1 173 ? -1.077 -40.753 -63.912 1.00 51.06 173 ARG A N 1
ATOM 1281 C CA . ARG A 1 173 ? -2.352 -41.286 -64.403 1.00 51.06 173 ARG A CA 1
ATOM 1282 C C . ARG A 1 173 ? -2.081 -42.170 -65.623 1.00 51.06 173 ARG A C 1
ATOM 1284 O O . ARG A 1 173 ? -1.640 -41.672 -66.655 1.00 51.06 173 ARG A O 1
ATOM 1291 N N . ARG A 1 174 ? -2.372 -43.469 -65.513 1.00 51.78 174 ARG A N 1
ATOM 1292 C CA . ARG A 1 174 ? -2.493 -44.355 -66.677 1.00 51.78 174 ARG A CA 1
ATOM 1293 C C . ARG A 1 174 ? -3.701 -43.911 -67.505 1.00 51.78 174 ARG A C 1
ATOM 1295 O O . ARG A 1 174 ? -4.816 -43.875 -66.987 1.00 51.78 174 ARG A O 1
ATOM 1302 N N . ALA A 1 175 ? -3.450 -43.541 -68.757 1.00 54.81 175 ALA A N 1
ATOM 1303 C CA . ALA A 1 175 ? -4.475 -43.449 -69.787 1.00 54.81 175 ALA A CA 1
ATOM 1304 C C . ALA A 1 175 ? -4.938 -44.867 -70.170 1.00 54.81 175 ALA A C 1
ATOM 1306 O O . ALA A 1 175 ? -4.164 -45.818 -70.035 1.00 54.81 175 ALA A O 1
ATOM 1307 N N . ALA A 1 176 ? -6.212 -44.961 -70.555 1.00 56.28 176 ALA A N 1
ATOM 1308 C CA . ALA A 1 176 ? -6.899 -46.170 -71.002 1.00 56.28 176 ALA A CA 1
ATOM 1309 C C . ALA A 1 176 ? -6.247 -46.812 -72.234 1.00 56.28 176 ALA A C 1
ATOM 1311 O O . ALA A 1 176 ? -5.647 -46.060 -73.036 1.00 56.28 176 ALA A O 1
#

Organism: NCBI:txid198092

Sequence (176 a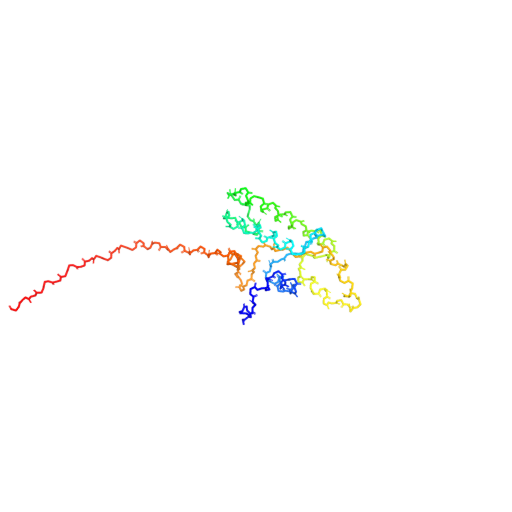a):
MPWNHCPPSRGIRSHLAQHLDVAARQRSTVLAWLPEMSQAAVFMLTRSAHLALLDGDADPTLEVPPARATDAAVAAWRALSALLGREEQARARLETSDPGVLGAALLALTPGAYRGRANLLGGIRLVPTGRMMVGGRDVYPGLLRAWAGRPEPRPAVPVSSAPLPALHPAAPRRAA

Foldseek 3Di:
DPPPPDDPVPPCLVVCVVCLQQCLVQVFWWKFFALPDDLVRLVVLLLQLLVQQVVQVHQSLLPDDRPGHDPSNVVSSVVLCVRVVRLVVVCVLVVGGRSNVVVVVLVPDDPVVNVCVCVSCNRMYIHTNQFTADPNDTCNVCVSCVVVVHHDDDPPPPPPPPPDPDDDDDDDDDDD

Mean predicted aligned error: 11.81 Å

Solvent-accessible surface area (backbone atoms only — not comparable to full-atom values): 10280 Å² total; per-residue (Å²): 137,80,84,87,74,74,60,88,85,68,50,66,77,62,52,44,76,72,34,29,53,59,25,35,75,20,54,27,36,37,29,18,50,41,64,93,52,52,62,68,55,47,49,51,53,49,51,52,24,35,49,35,14,52,76,36,78,24,55,45,57,61,86,49,79,60,90,67,55,48,73,61,21,50,52,21,50,54,53,49,51,60,53,60,63,22,23,60,59,21,23,78,72,65,79,44,35,50,36,30,61,51,43,54,54,57,70,70,43,52,77,73,61,50,70,48,42,64,72,78,42,62,31,59,31,66,43,71,42,52,40,28,45,56,95,90,38,73,48,32,66,62,52,55,32,52,76,69,74,38,77,76,80,73,75,81,72,77,79,72,83,67,75,78,80,77,81,74,80,80,79,82,82,80,77,134

Radius of gyration: 24.27 Å; Cα contacts (8 Å, |Δi|>4): 203; chains: 1; bounding box: 39×60×92 Å

pLDDT: mean 78.15, std 17.93, range [31.84, 96.25]

Secondary structure (DSSP, 8-state):
--GGG--TTS-HHHHHHH-HHHHHHTT-EEEEE-TTS-HHHHHHHHHHHHHHHHHTT--TTSSS--SS--HHHHHHHHHHHHHHTTHHHHHHHHS---HHHHHHHHHHS-HHHHHTHHHHTTTEEEEE-S--EETTEE-HHHHHHHHTTPPPPPP------PPPPP-PPPPP----